Protein AF-A4BQC4-F1 (afdb_monomer_lite)

Sequence (96 aa):
MTPQQVLAINRGHWSIASLHYISDWNYNEDRGQIRTGHGPANVTRLCRFAIGVLKHFPKPGQYIPEMMRQLARRPRQVLDYLRLTAHSAGAATTGP

Structure (mmCIF, N/CA/C/O backbone):
data_AF-A4BQC4-F1
#
_entry.id   AF-A4BQC4-F1
#
loop_
_atom_site.group_PDB
_atom_site.id
_atom_site.type_symbol
_atom_site.label_atom_id
_atom_site.label_alt_id
_atom_site.label_comp_id
_atom_site.label_asym_id
_atom_site.label_entity_id
_atom_site.label_seq_id
_atom_site.pdbx_PDB_ins_code
_atom_site.Cartn_x
_atom_site.Cartn_y
_atom_site.Cartn_z
_atom_site.occupancy
_atom_site.B_iso_or_equiv
_atom_site.auth_seq_id
_atom_site.auth_comp_id
_atom_site.auth_asym_id
_atom_site.auth_atom_id
_atom_site.pdbx_PDB_model_num
ATOM 1 N N . MET A 1 1 ? -12.292 30.386 12.861 1.00 79.31 1 MET A N 1
ATOM 2 C CA . MET A 1 1 ? -11.936 28.953 12.851 1.00 79.31 1 MET A CA 1
ATOM 3 C C . MET A 1 1 ? -12.471 28.330 14.135 1.00 79.31 1 MET A C 1
ATOM 5 O O . MET A 1 1 ? -12.112 28.803 15.203 1.00 79.31 1 MET A O 1
ATOM 9 N N . THR A 1 2 ? -13.399 27.378 14.052 1.00 96.81 2 THR A N 1
ATOM 10 C CA . THR A 1 2 ? -14.041 26.748 15.221 1.00 96.81 2 THR A CA 1
ATOM 11 C C . THR A 1 2 ? -13.207 25.576 15.756 1.00 96.81 2 THR A C 1
ATOM 13 O O . THR A 1 2 ? -12.395 25.021 15.007 1.00 96.81 2 THR A O 1
ATOM 16 N N . PRO A 1 3 ? -13.418 25.126 17.009 1.00 96.00 3 PRO A N 1
ATOM 17 C CA . PRO A 1 3 ? -12.767 23.922 17.532 1.00 96.00 3 PRO A CA 1
ATOM 18 C C . PRO A 1 3 ? -12.960 22.680 16.643 1.00 96.00 3 PRO A C 1
ATOM 20 O O . PRO A 1 3 ? -12.026 21.904 16.446 1.00 96.00 3 PRO A O 1
ATOM 23 N N . GLN A 1 4 ? -14.139 22.517 16.031 1.00 96.94 4 GLN A N 1
ATOM 24 C CA . GLN A 1 4 ? -14.408 21.419 15.096 1.00 96.94 4 GLN A CA 1
ATOM 25 C C . GLN A 1 4 ? -13.549 21.511 13.826 1.00 96.94 4 GLN A C 1
ATOM 27 O O . GLN A 1 4 ? -13.060 20.490 13.342 1.00 96.94 4 GLN A O 1
ATOM 32 N N . GLN A 1 5 ? -13.331 22.720 13.297 1.00 96.31 5 GLN A N 1
ATOM 33 C CA . GLN A 1 5 ? -12.485 22.932 12.118 1.00 96.31 5 GLN A CA 1
ATOM 34 C C . GLN A 1 5 ? -11.017 22.597 12.414 1.00 96.31 5 GLN A C 1
ATOM 36 O O . GLN A 1 5 ? -10.366 21.934 11.609 1.00 96.31 5 GLN A O 1
ATOM 41 N N . VAL A 1 6 ? -10.512 22.985 13.591 1.00 95.88 6 VAL A N 1
ATOM 42 C CA . VAL A 1 6 ? -9.153 22.633 14.042 1.00 95.88 6 VAL A CA 1
ATOM 43 C C . VAL A 1 6 ? -8.990 21.116 14.157 1.00 95.88 6 VAL A C 1
ATOM 45 O O . VAL A 1 6 ? -8.009 20.563 13.661 1.00 95.88 6 VAL A O 1
ATOM 48 N N . LEU A 1 7 ? -9.967 20.421 14.750 1.00 95.31 7 LEU A N 1
ATOM 49 C CA . LEU A 1 7 ? -9.934 18.963 14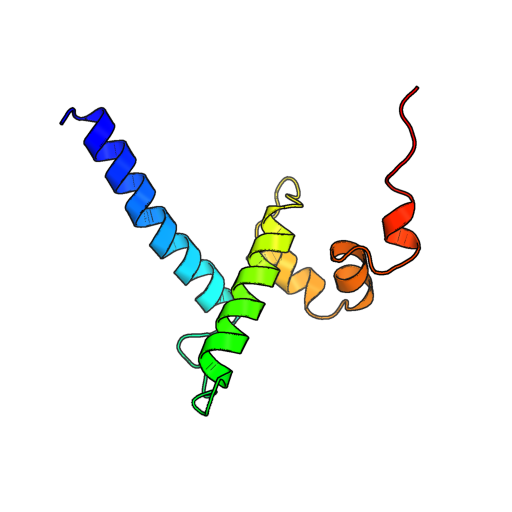.879 1.00 95.31 7 LEU A CA 1
ATOM 50 C C . LEU A 1 7 ? -9.937 18.255 13.516 1.00 95.31 7 LEU A C 1
ATOM 52 O O . LEU A 1 7 ? -9.191 17.293 13.325 1.00 95.31 7 LEU A O 1
ATOM 56 N N . ALA A 1 8 ? -10.757 18.719 12.570 1.00 94.56 8 ALA A N 1
ATOM 57 C CA . ALA A 1 8 ? -10.819 18.152 11.225 1.00 94.56 8 ALA A CA 1
ATOM 58 C C . ALA A 1 8 ? -9.481 18.300 10.485 1.00 94.56 8 ALA A C 1
ATOM 60 O O . ALA A 1 8 ? -8.991 17.334 9.900 1.00 94.56 8 ALA A O 1
ATOM 61 N N . ILE A 1 9 ? -8.856 19.476 10.576 1.00 94.06 9 ILE A N 1
ATOM 62 C CA . ILE A 1 9 ? -7.540 19.737 9.981 1.00 94.06 9 ILE A CA 1
ATOM 63 C C . ILE A 1 9 ? -6.468 18.862 10.627 1.00 94.06 9 ILE A C 1
ATOM 65 O O . ILE A 1 9 ? -5.686 18.240 9.913 1.00 94.06 9 ILE A O 1
ATOM 69 N N . ASN A 1 10 ? -6.466 18.751 11.957 1.00 93.50 10 ASN A N 1
ATOM 70 C CA . ASN A 1 10 ? -5.512 17.914 12.680 1.00 93.50 10 ASN A CA 1
ATOM 71 C C . ASN A 1 10 ? -5.630 16.439 12.242 1.00 93.50 10 ASN A C 1
ATOM 73 O O . ASN A 1 10 ? -4.647 15.824 11.835 1.00 93.50 10 ASN A O 1
ATOM 77 N N . ARG A 1 11 ? -6.852 15.891 12.190 1.00 92.56 11 ARG A N 1
ATOM 78 C CA . ARG A 1 11 ? -7.094 14.524 11.687 1.00 92.56 11 ARG A CA 1
ATOM 79 C C . ARG A 1 11 ? -6.655 14.346 10.230 1.00 92.56 11 ARG A C 1
ATOM 81 O O . ARG A 1 11 ? -6.048 13.331 9.898 1.00 92.56 11 ARG A O 1
ATOM 88 N N . GLY A 1 12 ? -6.936 15.330 9.376 1.00 88.69 12 GLY A N 1
ATOM 89 C CA . GLY A 1 12 ? -6.494 15.336 7.982 1.00 88.69 12 GLY A CA 1
ATOM 90 C C . GLY A 1 12 ? -4.970 15.328 7.855 1.00 88.69 12 GLY A C 1
ATOM 91 O O . GLY A 1 12 ? -4.429 14.536 7.087 1.00 88.69 12 GLY A O 1
ATOM 92 N N . HIS A 1 13 ? -4.271 16.127 8.660 1.00 88.44 13 HIS A N 1
ATOM 93 C CA . HIS A 1 13 ? -2.810 16.166 8.690 1.00 88.44 13 HIS A CA 1
ATOM 94 C C . HIS A 1 13 ? -2.210 14.792 9.033 1.00 88.44 13 HIS A C 1
ATOM 96 O O . HIS A 1 13 ? -1.354 14.290 8.305 1.00 88.44 13 HIS A O 1
ATOM 102 N N . TRP A 1 14 ? -2.733 14.118 10.063 1.00 89.00 14 TRP A N 1
ATOM 103 C CA . TRP A 1 14 ? -2.253 12.784 10.454 1.00 89.00 14 TRP A CA 1
ATOM 104 C C . TRP A 1 14 ? -2.556 11.676 9.440 1.00 89.00 14 TRP A C 1
ATOM 106 O O . TRP A 1 14 ? -1.856 10.661 9.414 1.00 89.00 14 TRP A O 1
ATOM 116 N N . SER A 1 15 ? -3.546 11.855 8.560 1.00 83.44 15 SER A N 1
ATOM 117 C CA . SER A 1 15 ? -3.826 10.878 7.498 1.00 83.44 15 SER A CA 1
ATOM 118 C C . SER A 1 15 ? -2.643 10.695 6.534 1.00 83.44 15 SER A C 1
ATOM 120 O O . SER A 1 15 ? -2.437 9.599 6.010 1.00 83.44 15 SER A O 1
ATOM 122 N N . ILE A 1 16 ? -1.815 11.734 6.368 1.00 79.12 16 ILE A N 1
ATOM 123 C CA . ILE A 1 16 ? -0.587 11.692 5.566 1.00 79.12 16 ILE A CA 1
ATOM 124 C C . ILE A 1 16 ? 0.456 10.802 6.252 1.00 79.12 16 ILE A C 1
ATOM 126 O O . ILE A 1 16 ? 1.008 9.909 5.616 1.00 79.12 16 ILE A O 1
ATOM 130 N N . ALA A 1 17 ? 0.668 10.963 7.560 1.00 81.94 17 ALA A N 1
ATOM 131 C CA . ALA A 1 17 ? 1.591 10.117 8.321 1.00 81.94 17 ALA A CA 1
ATOM 132 C C . ALA A 1 17 ? 1.166 8.635 8.312 1.00 81.94 17 ALA A C 1
ATOM 134 O O . ALA A 1 17 ? 2.004 7.740 8.216 1.00 81.94 17 ALA A O 1
ATOM 135 N N . SER A 1 18 ? -0.143 8.362 8.330 1.00 80.06 18 SER A N 1
ATOM 136 C CA . SER A 1 18 ? -0.667 6.997 8.194 1.00 80.06 18 SER A CA 1
ATOM 137 C C . SER A 1 18 ? -0.337 6.365 6.832 1.00 80.06 18 SER A C 1
ATOM 139 O O . SER A 1 18 ? -0.059 5.167 6.765 1.00 80.06 18 SER A O 1
ATOM 141 N N . LEU A 1 19 ? -0.329 7.150 5.746 1.00 79.38 19 LEU A N 1
ATOM 142 C CA . LEU A 1 19 ? 0.106 6.682 4.424 1.00 79.38 19 LEU A CA 1
ATOM 143 C C . LEU A 1 19 ? 1.591 6.306 4.410 1.00 79.38 19 LEU A C 1
ATOM 145 O O . LEU A 1 19 ? 1.918 5.251 3.868 1.00 79.38 19 LEU A O 1
ATOM 149 N N . HIS A 1 20 ? 2.448 7.126 5.026 1.00 79.38 20 HIS A N 1
ATOM 150 C CA . HIS A 1 20 ? 3.878 6.832 5.172 1.00 79.38 20 HIS A CA 1
ATOM 151 C C . HIS A 1 20 ? 4.095 5.523 5.930 1.00 79.38 20 HIS A C 1
ATOM 153 O O . HIS A 1 20 ? 4.665 4.596 5.369 1.00 79.38 20 HIS A O 1
ATOM 159 N N . TYR A 1 21 ? 3.481 5.375 7.110 1.00 85.62 21 TYR A N 1
ATOM 160 C CA . TYR A 1 21 ? 3.595 4.151 7.907 1.00 85.62 21 TYR A CA 1
ATOM 161 C C . TYR A 1 21 ? 3.263 2.880 7.109 1.00 85.62 21 TYR A C 1
ATOM 163 O O . TYR A 1 21 ? 3.974 1.883 7.197 1.00 85.62 21 TYR A O 1
ATOM 171 N N . ILE A 1 22 ? 2.195 2.897 6.305 1.00 85.81 22 ILE A N 1
ATOM 172 C CA . ILE A 1 22 ? 1.822 1.738 5.483 1.00 85.81 22 ILE A CA 1
ATOM 173 C C . ILE A 1 22 ? 2.868 1.480 4.390 1.00 85.81 22 ILE A C 1
ATOM 175 O O . ILE A 1 22 ? 3.168 0.315 4.124 1.00 85.81 22 ILE A O 1
ATOM 179 N N . SER A 1 23 ? 3.399 2.524 3.750 1.00 85.12 23 SER A N 1
ATOM 180 C CA . SER A 1 23 ? 4.434 2.375 2.721 1.00 85.12 23 SER A CA 1
ATOM 181 C C . SER A 1 23 ? 5.720 1.805 3.320 1.00 85.12 23 SER A C 1
ATOM 183 O O . SER A 1 23 ? 6.195 0.757 2.877 1.00 85.12 23 SER A O 1
ATOM 185 N N . ASP A 1 24 ? 6.201 2.407 4.405 1.00 85.19 24 ASP A N 1
ATOM 186 C CA . ASP A 1 24 ? 7.444 2.030 5.078 1.00 85.19 24 ASP A CA 1
ATOM 187 C C . ASP A 1 24 ? 7.358 0.605 5.624 1.00 85.19 24 ASP A C 1
ATOM 189 O O . ASP A 1 24 ? 8.253 -0.211 5.405 1.00 85.19 24 ASP A O 1
ATOM 193 N N . TRP A 1 25 ? 6.228 0.257 6.247 1.00 87.62 25 TRP A N 1
ATOM 194 C CA . TRP A 1 25 ? 6.023 -1.070 6.823 1.00 87.62 25 TRP A CA 1
ATOM 195 C C . TRP A 1 25 ? 5.948 -2.188 5.776 1.00 87.62 25 TRP A C 1
ATOM 197 O O . TRP A 1 25 ? 6.355 -3.316 6.049 1.00 87.62 25 TRP A O 1
ATOM 207 N N . ASN A 1 26 ? 5.401 -1.913 4.587 1.00 88.38 26 ASN A N 1
ATOM 208 C CA . ASN A 1 26 ? 5.194 -2.947 3.565 1.00 88.38 26 ASN A CA 1
ATOM 209 C C . ASN A 1 26 ? 6.312 -3.022 2.525 1.00 88.38 26 ASN A C 1
ATOM 211 O O . ASN A 1 26 ? 6.557 -4.101 1.988 1.00 88.38 26 ASN A O 1
ATOM 215 N N . TYR A 1 27 ? 6.966 -1.902 2.228 1.00 88.56 27 TYR A N 1
ATOM 216 C CA . TYR A 1 27 ? 7.938 -1.796 1.140 1.00 88.56 27 TYR A CA 1
ATOM 217 C C . TYR A 1 27 ? 9.331 -1.389 1.604 1.00 88.56 27 TYR A C 1
ATOM 219 O O . TYR A 1 27 ? 10.257 -1.446 0.796 1.00 88.56 27 TYR A O 1
ATOM 227 N N . ASN A 1 28 ? 9.499 -1.033 2.886 1.00 87.69 28 ASN A N 1
ATOM 228 C CA . ASN A 1 28 ? 10.782 -0.611 3.444 1.00 87.69 28 ASN A CA 1
ATOM 229 C C . ASN A 1 28 ? 11.380 0.560 2.634 1.00 87.69 28 ASN A C 1
ATOM 231 O O . ASN A 1 28 ? 12.576 0.573 2.337 1.00 87.69 28 ASN A O 1
ATOM 235 N N . GLU A 1 29 ? 10.513 1.501 2.231 1.00 83.12 29 GLU A N 1
ATOM 236 C CA . GLU A 1 29 ? 10.816 2.602 1.304 1.00 83.12 29 GLU A CA 1
ATOM 237 C C . GLU A 1 29 ? 11.975 3.472 1.821 1.00 83.12 29 GLU A C 1
ATOM 239 O O . GLU A 1 29 ? 12.891 3.769 1.054 1.00 83.12 29 GLU A O 1
ATOM 244 N N . ASP A 1 30 ? 12.031 3.728 3.135 1.00 83.69 30 ASP A N 1
ATOM 245 C CA . ASP A 1 30 ? 13.131 4.431 3.823 1.00 83.69 30 ASP A CA 1
ATOM 246 C C . ASP A 1 30 ? 14.522 3.807 3.619 1.00 83.69 30 ASP A C 1
ATOM 248 O O . ASP A 1 30 ? 15.544 4.486 3.727 1.00 83.69 30 ASP A O 1
ATOM 252 N N . ARG A 1 31 ? 14.591 2.499 3.345 1.00 88.00 31 ARG A N 1
ATOM 253 C CA . ARG A 1 31 ? 15.853 1.781 3.093 1.00 88.00 31 ARG A CA 1
ATOM 254 C C . ARG A 1 31 ? 16.055 1.455 1.612 1.00 88.00 31 ARG A C 1
ATOM 256 O O . ARG A 1 31 ? 16.968 0.699 1.270 1.00 88.00 31 ARG A O 1
ATOM 263 N N . GLY A 1 32 ? 15.208 1.984 0.730 1.00 85.56 32 GLY A N 1
ATOM 264 C CA . GLY A 1 32 ? 15.284 1.765 -0.707 1.00 85.56 32 GLY A CA 1
ATOM 265 C C . GLY A 1 32 ? 16.579 2.318 -1.306 1.00 85.56 32 GLY A C 1
ATOM 266 O O . GLY A 1 32 ? 16.959 3.459 -1.072 1.00 85.56 32 GLY A O 1
ATOM 267 N N . GLN A 1 33 ? 17.259 1.512 -2.124 1.00 92.81 33 GLN A N 1
ATOM 268 C CA . GLN A 1 33 ? 18.501 1.915 -2.806 1.00 92.81 33 GLN A CA 1
ATOM 269 C C . GLN A 1 33 ? 18.283 2.347 -4.268 1.00 92.81 33 GLN A C 1
ATOM 271 O O . GLN A 1 33 ? 19.236 2.689 -4.974 1.00 92.81 33 GLN A O 1
ATOM 276 N N . ILE A 1 34 ? 17.031 2.340 -4.739 1.00 92.19 34 ILE A N 1
ATOM 277 C CA . ILE A 1 34 ? 16.657 2.797 -6.080 1.00 92.19 34 ILE A CA 1
ATOM 278 C C . ILE A 1 34 ? 16.807 4.321 -6.107 1.00 92.19 34 ILE A C 1
ATOM 280 O O . ILE A 1 34 ? 16.005 5.026 -5.508 1.00 92.19 34 ILE A O 1
ATOM 284 N N . ARG A 1 35 ? 17.841 4.825 -6.789 1.00 93.06 35 ARG A N 1
ATOM 285 C CA . ARG A 1 35 ? 18.226 6.254 -6.767 1.00 93.06 35 ARG A CA 1
ATOM 286 C C . ARG A 1 35 ? 18.483 6.880 -8.138 1.00 93.06 35 ARG A C 1
ATOM 288 O O . ARG A 1 35 ? 18.875 8.037 -8.217 1.00 93.06 35 ARG A O 1
ATOM 295 N N . THR A 1 36 ? 18.321 6.119 -9.217 1.00 94.81 36 THR A N 1
ATOM 296 C CA . THR A 1 36 ? 18.692 6.545 -10.573 1.00 94.81 36 THR A CA 1
ATOM 297 C C . THR A 1 36 ? 17.466 6.848 -11.434 1.00 94.81 36 THR A C 1
ATOM 299 O O . THR A 1 36 ? 16.453 6.146 -11.377 1.00 94.81 36 THR A O 1
ATOM 302 N N . GLY A 1 37 ? 17.568 7.900 -12.255 1.00 95.94 37 GLY A N 1
ATOM 303 C CA . GLY A 1 37 ? 16.536 8.296 -13.219 1.00 95.94 37 GLY A CA 1
ATOM 304 C C . GLY A 1 37 ? 15.144 8.431 -12.594 1.00 95.94 37 GLY A C 1
ATOM 305 O O . GLY A 1 37 ? 14.974 9.016 -11.528 1.00 95.94 37 GLY A O 1
ATOM 306 N N . HIS A 1 38 ? 14.139 7.847 -13.250 1.00 96.12 38 HIS A N 1
ATOM 307 C CA . HIS A 1 38 ? 12.753 7.831 -12.764 1.00 96.12 38 HIS A CA 1
ATOM 308 C C . HIS A 1 38 ? 12.450 6.693 -11.776 1.00 96.12 38 HIS A C 1
ATOM 310 O O . HIS A 1 38 ? 11.298 6.530 -11.376 1.00 96.12 38 HIS A O 1
ATOM 316 N N . GLY A 1 39 ? 13.454 5.909 -11.368 1.00 94.44 39 GLY A N 1
ATOM 317 C CA . GLY A 1 39 ? 13.296 4.773 -10.458 1.00 94.44 39 GLY A CA 1
ATOM 318 C C . GLY A 1 39 ? 12.571 5.122 -9.150 1.00 94.44 39 GLY A C 1
ATOM 319 O O . GLY A 1 39 ? 11.541 4.498 -8.883 1.00 94.44 39 GLY A O 1
ATOM 320 N N . PRO A 1 40 ? 13.029 6.133 -8.378 1.00 92.00 40 PRO A N 1
ATOM 321 C CA . PRO A 1 40 ? 12.379 6.531 -7.126 1.00 92.00 40 PRO A CA 1
ATOM 322 C C . PRO A 1 40 ? 10.900 6.895 -7.319 1.00 92.00 40 PRO A C 1
ATOM 324 O O . PRO A 1 40 ? 10.019 6.361 -6.657 1.00 92.00 40 PRO A O 1
ATOM 327 N N . ALA A 1 41 ? 10.597 7.747 -8.303 1.00 93.12 41 ALA A N 1
ATOM 328 C CA . ALA A 1 41 ? 9.223 8.173 -8.560 1.00 93.12 41 ALA A CA 1
ATOM 329 C C . ALA A 1 41 ? 8.323 7.010 -9.015 1.00 93.12 41 ALA A C 1
ATOM 331 O O . ALA A 1 41 ? 7.153 6.938 -8.632 1.00 93.12 41 ALA A O 1
ATOM 332 N N . ASN A 1 42 ? 8.854 6.098 -9.831 1.00 95.00 42 ASN A N 1
ATOM 333 C CA . ASN A 1 42 ? 8.104 4.956 -10.341 1.00 95.00 42 ASN A CA 1
ATOM 334 C C . ASN A 1 42 ? 7.799 3.937 -9.238 1.00 95.00 42 ASN A C 1
ATOM 336 O O . ASN A 1 42 ? 6.658 3.483 -9.156 1.00 95.00 42 ASN A O 1
ATOM 340 N N . VAL A 1 43 ? 8.766 3.611 -8.368 1.00 93.06 43 VAL A N 1
ATOM 341 C CA . VAL A 1 43 ? 8.527 2.655 -7.275 1.00 93.06 43 VAL A CA 1
ATOM 342 C C . VAL A 1 43 ? 7.494 3.199 -6.288 1.00 93.06 43 VAL A C 1
ATOM 344 O O . VAL A 1 43 ? 6.514 2.511 -6.012 1.00 93.06 43 VAL A O 1
ATOM 347 N N . THR A 1 44 ? 7.597 4.471 -5.887 1.00 91.88 44 THR A N 1
ATOM 348 C CA . THR A 1 44 ? 6.600 5.111 -5.017 1.00 91.88 44 THR A CA 1
ATOM 349 C C . THR A 1 44 ? 5.203 5.095 -5.650 1.00 91.88 44 THR A C 1
ATOM 351 O O . THR A 1 44 ? 4.212 4.813 -4.974 1.00 91.88 44 THR A O 1
ATOM 354 N N . ARG A 1 45 ? 5.086 5.359 -6.963 1.00 93.62 45 ARG A N 1
ATOM 355 C CA . ARG A 1 45 ? 3.798 5.280 -7.681 1.00 93.62 45 ARG A CA 1
ATOM 356 C C . ARG A 1 45 ? 3.216 3.869 -7.655 1.00 93.62 45 ARG A C 1
ATOM 358 O O . ARG A 1 45 ? 2.025 3.731 -7.389 1.00 93.62 45 ARG A O 1
ATOM 365 N N . LEU A 1 46 ? 4.033 2.842 -7.884 1.00 93.25 46 LEU A N 1
ATOM 366 C CA . LEU A 1 46 ? 3.597 1.444 -7.845 1.00 93.25 46 LEU A CA 1
ATOM 367 C C . LEU A 1 46 ? 3.156 1.020 -6.436 1.00 93.25 46 LEU A C 1
ATOM 369 O O . LEU A 1 46 ? 2.087 0.428 -6.288 1.00 93.25 46 LEU A O 1
ATOM 373 N N . CYS A 1 47 ? 3.913 1.381 -5.397 1.00 92.31 47 CYS A N 1
ATOM 374 C CA . CYS A 1 47 ? 3.563 1.096 -4.002 1.00 92.31 47 CYS A CA 1
ATOM 375 C C . CYS A 1 47 ? 2.231 1.750 -3.609 1.00 92.31 47 CYS A C 1
ATOM 377 O O . CYS A 1 47 ? 1.339 1.093 -3.064 1.00 92.31 47 CYS A O 1
ATOM 379 N N . ARG A 1 48 ? 2.056 3.035 -3.950 1.00 92.44 48 ARG A N 1
ATOM 380 C CA . ARG A 1 48 ? 0.811 3.777 -3.691 1.00 92.44 48 ARG A CA 1
ATOM 381 C C . ARG A 1 48 ? -0.360 3.216 -4.486 1.00 92.44 48 ARG A C 1
ATOM 383 O O . ARG A 1 48 ? -1.458 3.122 -3.942 1.00 92.44 48 ARG A O 1
ATOM 390 N N . PHE A 1 49 ? -0.129 2.813 -5.734 1.00 94.06 49 PHE A N 1
ATOM 391 C CA . PHE A 1 49 ? -1.132 2.151 -6.562 1.00 94.06 49 PHE A CA 1
ATOM 392 C C . PHE A 1 49 ? -1.608 0.845 -5.918 1.00 94.06 49 PHE A C 1
ATOM 394 O O . PHE A 1 49 ? -2.807 0.677 -5.708 1.00 94.06 49 PHE A O 1
ATOM 401 N N . ALA A 1 50 ? -0.688 -0.033 -5.516 1.00 93.75 50 ALA A N 1
ATOM 402 C CA . ALA A 1 50 ? -1.026 -1.292 -4.860 1.00 93.75 50 ALA A CA 1
ATOM 403 C C . ALA A 1 50 ? -1.810 -1.077 -3.551 1.00 93.75 50 ALA A C 1
ATOM 405 O O . ALA A 1 50 ? -2.844 -1.709 -3.345 1.00 93.75 50 ALA A O 1
ATOM 406 N N . ILE A 1 51 ? -1.393 -0.128 -2.702 1.00 92.56 51 ILE A N 1
ATOM 407 C CA . ILE A 1 51 ? -2.154 0.246 -1.494 1.00 92.56 51 ILE A CA 1
ATOM 408 C C . ILE A 1 51 ? -3.558 0.747 -1.867 1.00 92.56 51 ILE A C 1
ATOM 410 O O . ILE A 1 51 ? -4.535 0.381 -1.213 1.00 92.56 51 ILE A O 1
ATOM 414 N N . GLY A 1 52 ? -3.669 1.572 -2.912 1.00 92.25 52 GLY A N 1
ATOM 415 C CA . GLY A 1 52 ? -4.942 2.078 -3.423 1.00 92.25 52 GLY A CA 1
ATOM 416 C C .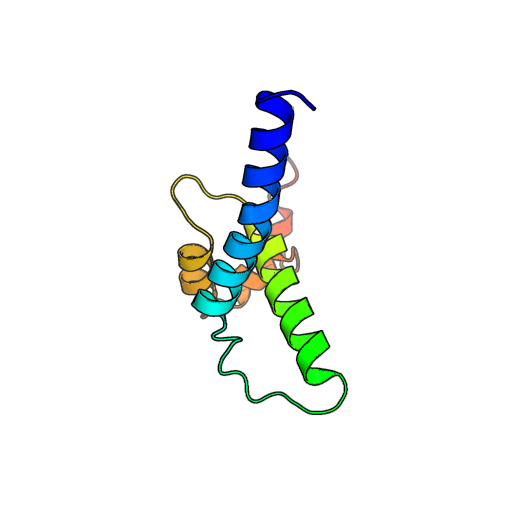 GLY A 1 52 ? -5.889 0.962 -3.867 1.00 92.25 52 GLY A C 1
ATOM 417 O O . GLY A 1 52 ? -7.052 0.965 -3.468 1.00 92.25 52 GLY A O 1
ATOM 418 N N . VAL A 1 53 ? -5.382 -0.028 -4.610 1.00 93.81 53 VAL A N 1
ATOM 419 C CA . VAL A 1 53 ? -6.150 -1.215 -5.022 1.00 93.81 53 VAL A CA 1
ATOM 420 C C . VAL A 1 53 ? -6.687 -1.962 -3.801 1.00 93.81 53 VAL A C 1
ATOM 422 O O . VAL A 1 53 ? -7.878 -2.254 -3.741 1.00 93.81 53 VAL A O 1
ATOM 425 N N . LEU A 1 54 ? -5.859 -2.217 -2.785 1.00 92.94 54 LEU A N 1
ATOM 426 C CA . LEU A 1 54 ? -6.314 -2.930 -1.585 1.00 92.94 54 LEU A CA 1
ATOM 427 C C . LEU A 1 54 ? -7.341 -2.131 -0.772 1.00 92.94 54 LEU A C 1
ATOM 429 O O . LEU A 1 54 ? -8.283 -2.715 -0.243 1.00 92.94 54 LEU A O 1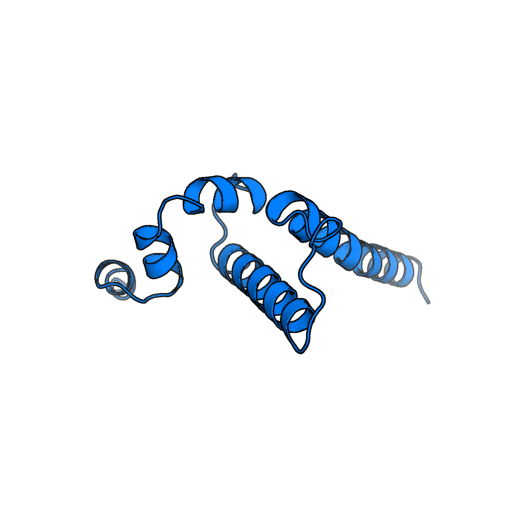
ATOM 433 N N . LYS A 1 55 ? -7.214 -0.799 -0.713 1.00 90.88 55 LYS A N 1
ATOM 434 C CA . LYS A 1 55 ? -8.222 0.072 -0.083 1.00 90.88 55 LYS A CA 1
ATOM 435 C C . LYS A 1 55 ? -9.563 0.058 -0.821 1.00 90.88 55 LYS A C 1
ATOM 437 O O . LYS A 1 55 ? -10.591 0.268 -0.185 1.00 90.88 55 LYS A O 1
ATOM 442 N N . HIS A 1 56 ? -9.560 -0.179 -2.133 1.00 92.25 56 HIS A N 1
ATOM 443 C CA . HIS A 1 56 ? -10.782 -0.275 -2.932 1.00 92.25 56 HIS A CA 1
ATOM 444 C C . HIS A 1 56 ? -11.559 -1.579 -2.682 1.00 92.25 56 HIS A C 1
ATOM 446 O O . HIS A 1 56 ? -12.773 -1.610 -2.855 1.00 92.25 56 HIS A O 1
ATOM 452 N N . PHE A 1 57 ? -10.881 -2.634 -2.221 1.00 89.75 57 PHE A N 1
ATOM 453 C CA . PHE A 1 57 ? -11.480 -3.931 -1.896 1.00 89.75 57 PHE A CA 1
ATOM 454 C C . PHE A 1 57 ? -11.327 -4.252 -0.399 1.00 89.75 57 PHE A C 1
ATOM 456 O O . PHE A 1 57 ? -10.577 -5.166 -0.038 1.00 89.75 57 PHE A O 1
ATOM 463 N N . PRO A 1 58 ? -12.004 -3.506 0.497 1.00 86.56 58 PRO A N 1
ATOM 464 C CA . PRO A 1 58 ? -11.871 -3.709 1.931 1.00 86.56 58 PRO A CA 1
ATOM 465 C C . PRO A 1 58 ? -12.378 -5.098 2.328 1.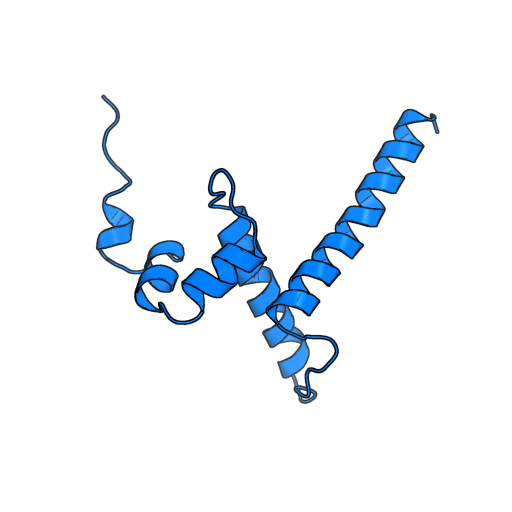00 86.56 58 PRO A C 1
ATOM 467 O O . PRO A 1 58 ? -13.461 -5.524 1.924 1.00 86.56 58 PRO A O 1
ATOM 470 N N . LYS A 1 59 ? -11.603 -5.798 3.157 1.00 87.12 59 LYS A N 1
ATOM 471 C CA . LYS A 1 59 ? -12.006 -7.077 3.742 1.00 87.12 59 LYS A CA 1
ATOM 472 C C . LYS A 1 59 ? -12.352 -6.894 5.220 1.00 87.12 59 LYS A C 1
ATOM 474 O O . LYS A 1 59 ? -11.534 -6.330 5.949 1.00 87.12 59 LYS A O 1
ATOM 479 N N . PRO A 1 60 ? -13.527 -7.364 5.683 1.00 88.19 60 PRO A N 1
ATOM 480 C CA . PRO A 1 60 ? -13.889 -7.291 7.094 1.00 88.19 60 PRO A CA 1
ATOM 481 C C . PRO A 1 60 ? -12.803 -7.914 7.974 1.00 88.19 60 PRO A C 1
ATOM 483 O O . PRO A 1 60 ? -12.372 -9.039 7.731 1.00 88.19 60 PRO A O 1
ATOM 486 N N . GLY A 1 61 ? -12.341 -7.164 8.975 1.00 86.88 61 GLY A N 1
ATOM 487 C CA . GLY A 1 61 ? -11.339 -7.630 9.936 1.00 86.88 61 GLY A CA 1
ATOM 488 C C . GLY A 1 61 ? -9.900 -7.727 9.417 1.00 86.88 61 GLY A C 1
ATOM 489 O O . GLY A 1 61 ? -9.042 -8.142 10.186 1.00 86.88 61 GLY A O 1
ATOM 490 N N . GLN A 1 62 ? -9.609 -7.340 8.167 1.00 88.19 62 GLN A N 1
ATOM 491 C CA . GLN A 1 62 ? -8.241 -7.331 7.638 1.00 88.19 62 GLN A CA 1
ATOM 492 C C . GLN A 1 62 ? -7.715 -5.914 7.413 1.00 88.19 62 GLN A C 1
ATOM 494 O O . GLN A 1 62 ? -8.434 -5.004 6.998 1.00 88.19 62 GLN A O 1
ATOM 499 N N . TYR A 1 63 ? -6.410 -5.757 7.630 1.00 88.81 63 TYR A N 1
ATOM 500 C CA . TYR A 1 63 ? -5.680 -4.509 7.418 1.00 88.81 63 TYR A CA 1
ATOM 501 C C . TYR A 1 63 ? -4.736 -4.630 6.216 1.00 88.81 63 TYR A C 1
ATOM 503 O O . TYR A 1 63 ? -4.274 -5.725 5.889 1.00 88.81 63 TYR A O 1
ATOM 511 N N . ILE A 1 64 ? -4.376 -3.494 5.601 1.00 91.31 64 ILE A N 1
ATOM 512 C CA . ILE A 1 64 ? -3.492 -3.445 4.419 1.00 91.31 64 ILE A CA 1
ATOM 513 C C . ILE A 1 64 ? -2.229 -4.313 4.581 1.00 91.31 64 ILE A C 1
ATOM 515 O O . ILE A 1 64 ? -1.958 -5.099 3.674 1.00 91.31 64 ILE A O 1
ATOM 519 N N . PRO A 1 65 ? -1.478 -4.268 5.704 1.00 90.81 65 PRO A N 1
ATOM 520 C CA . PRO A 1 65 ? -0.273 -5.085 5.832 1.00 90.81 65 PRO A CA 1
ATOM 521 C C . PRO A 1 65 ? -0.531 -6.592 5.798 1.00 90.81 65 PRO A C 1
ATOM 523 O O . PRO A 1 65 ? 0.297 -7.364 5.320 1.00 90.81 65 PRO A O 1
ATOM 526 N N . GLU A 1 66 ? -1.673 -7.033 6.318 1.00 91.75 66 GLU A N 1
ATOM 527 C CA . GLU A 1 66 ? -2.052 -8.440 6.283 1.00 91.75 66 GLU A CA 1
ATOM 528 C C . GLU A 1 66 ? -2.404 -8.878 4.862 1.00 91.75 66 GLU A C 1
ATOM 530 O O . GLU A 1 66 ? -1.881 -9.885 4.384 1.00 91.75 66 GLU A O 1
ATOM 535 N N . MET A 1 67 ? -3.207 -8.074 4.162 1.00 93.19 67 MET A N 1
ATOM 536 C CA . MET A 1 67 ? -3.557 -8.312 2.761 1.00 93.19 67 MET A CA 1
ATOM 537 C C . MET A 1 67 ? -2.302 -8.351 1.877 1.00 93.19 67 MET A C 1
ATOM 539 O O . MET A 1 67 ? -2.147 -9.265 1.067 1.00 93.19 67 MET A O 1
ATOM 543 N N . MET A 1 68 ? -1.363 -7.421 2.085 1.00 92.94 68 MET A N 1
ATOM 544 C CA . MET A 1 68 ? -0.064 -7.396 1.406 1.00 92.94 68 MET A CA 1
ATOM 545 C C . MET A 1 68 ? 0.717 -8.698 1.623 1.00 92.94 68 MET A C 1
ATOM 547 O O . MET A 1 68 ? 1.144 -9.321 0.651 1.00 92.94 68 MET A O 1
ATOM 551 N N . ARG A 1 69 ? 0.852 -9.167 2.874 1.00 91.81 69 ARG A N 1
ATOM 552 C CA . ARG A 1 69 ? 1.534 -10.440 3.182 1.00 91.81 69 ARG A CA 1
ATOM 553 C C . ARG A 1 69 ? 0.859 -11.644 2.525 1.00 91.81 69 ARG A C 1
ATOM 555 O O . ARG A 1 69 ? 1.553 -12.521 2.017 1.00 91.81 69 ARG A O 1
ATOM 562 N N . GLN A 1 70 ? -0.474 -11.687 2.517 1.00 92.62 70 GLN A N 1
ATOM 563 C CA . GLN A 1 70 ? -1.230 -12.768 1.877 1.00 92.62 70 GLN A CA 1
ATOM 564 C C . GLN A 1 70 ? -1.011 -12.797 0.355 1.00 92.62 70 GLN A C 1
ATOM 566 O O . GLN A 1 70 ? -0.895 -13.877 -0.227 1.00 92.62 70 GLN A O 1
ATOM 571 N N . LEU A 1 71 ? -0.934 -11.627 -0.284 1.00 93.75 71 LEU A N 1
ATOM 572 C CA . LEU A 1 71 ? -0.809 -11.490 -1.737 1.00 93.75 71 LEU A CA 1
ATOM 573 C C . LEU A 1 71 ? 0.637 -11.567 -2.250 1.00 93.75 71 LEU A C 1
ATOM 575 O O . LEU A 1 71 ? 0.841 -11.948 -3.402 1.00 93.75 71 LEU A O 1
ATOM 579 N N . ALA A 1 72 ? 1.639 -11.285 -1.408 1.00 92.25 72 ALA A N 1
ATOM 580 C CA . ALA A 1 72 ? 3.054 -11.183 -1.790 1.00 92.25 72 ALA A CA 1
ATOM 581 C C . ALA A 1 72 ? 3.611 -12.402 -2.550 1.00 92.25 72 ALA A C 1
ATOM 583 O O . ALA A 1 72 ? 4.555 -12.274 -3.324 1.00 92.25 72 ALA A O 1
ATOM 584 N N . ARG A 1 73 ? 3.037 -13.594 -2.340 1.00 92.06 73 ARG A N 1
ATOM 585 C CA . ARG A 1 73 ? 3.451 -14.847 -3.001 1.00 92.06 73 ARG A CA 1
ATOM 586 C C . ARG A 1 73 ? 2.336 -15.491 -3.826 1.00 92.06 73 ARG A C 1
ATOM 588 O O . ARG A 1 73 ? 2.399 -16.680 -4.127 1.00 92.06 73 ARG A O 1
ATOM 595 N N . ARG A 1 74 ? 1.287 -14.735 -4.162 1.00 94.69 74 ARG A N 1
ATOM 596 C CA . ARG A 1 74 ? 0.086 -15.242 -4.842 1.00 94.69 74 ARG A CA 1
ATOM 597 C C . ARG A 1 74 ? -0.236 -14.403 -6.085 1.00 94.69 74 ARG A C 1
ATOM 599 O O . ARG A 1 74 ? -1.259 -13.721 -6.114 1.00 94.69 74 ARG A O 1
ATOM 606 N N . PRO A 1 75 ? 0.599 -14.470 -7.140 1.00 93.38 75 PRO A N 1
ATOM 607 C CA . PRO A 1 75 ? 0.473 -13.598 -8.310 1.00 93.38 75 PRO A CA 1
ATOM 608 C C . PRO A 1 75 ? -0.871 -13.747 -9.030 1.00 93.38 75 PRO A C 1
ATOM 610 O O . PRO A 1 75 ? -1.433 -12.752 -9.463 1.00 93.38 75 PRO A O 1
ATOM 613 N N . ARG A 1 76 ? -1.445 -14.958 -9.094 1.00 92.44 76 ARG A N 1
ATOM 614 C CA . ARG A 1 76 ? -2.788 -15.160 -9.670 1.00 92.44 76 ARG A CA 1
ATOM 615 C C . ARG A 1 76 ? -3.861 -14.352 -8.937 1.00 92.44 76 ARG A C 1
ATOM 617 O O . ARG A 1 76 ? -4.636 -13.668 -9.585 1.00 92.44 76 ARG A O 1
ATOM 624 N N . GLN A 1 77 ? -3.836 -14.354 -7.603 1.00 92.56 77 GLN A N 1
ATOM 625 C CA . GLN A 1 77 ? -4.774 -13.559 -6.807 1.00 92.56 77 GLN A CA 1
ATOM 626 C C . GLN A 1 77 ? -4.557 -12.062 -7.020 1.00 92.56 77 GLN A C 1
ATOM 628 O O . GLN A 1 77 ? -5.523 -11.320 -7.117 1.00 92.56 77 GLN A O 1
ATOM 633 N N . VAL A 1 78 ? -3.308 -11.606 -7.149 1.00 93.62 78 VAL A N 1
ATOM 634 C CA . VAL A 1 78 ? -3.026 -10.205 -7.506 1.00 93.62 78 VAL A CA 1
ATOM 635 C C . VAL A 1 78 ? -3.659 -9.845 -8.854 1.00 93.62 78 VAL A C 1
ATOM 637 O O . VAL A 1 78 ? -4.291 -8.799 -8.967 1.00 93.62 78 VAL A O 1
ATOM 640 N N . LEU A 1 79 ? -3.552 -10.720 -9.858 1.00 93.69 79 LEU A N 1
ATOM 641 C CA . LEU A 1 79 ? -4.200 -10.512 -11.155 1.00 93.69 79 LEU A CA 1
ATOM 642 C C . LEU A 1 79 ? -5.734 -10.499 -11.045 1.00 93.69 79 LEU A C 1
ATOM 644 O O . LEU A 1 79 ? -6.371 -9.722 -11.752 1.00 93.69 79 LEU A O 1
ATOM 648 N N . ASP A 1 80 ? -6.324 -11.276 -10.131 1.00 92.25 80 ASP A N 1
ATOM 649 C CA . ASP A 1 80 ? -7.765 -11.217 -9.849 1.00 92.25 80 ASP A CA 1
ATOM 650 C C . ASP A 1 80 ? -8.177 -9.829 -9.316 1.00 92.25 80 ASP A C 1
ATOM 652 O O . ASP A 1 80 ? -9.162 -9.259 -9.787 1.00 92.25 80 ASP A O 1
ATOM 656 N N . TYR A 1 81 ? -7.399 -9.238 -8.394 1.00 91.19 81 TYR A N 1
ATOM 657 C CA . TYR A 1 81 ? -7.632 -7.869 -7.888 1.00 91.19 81 TYR A CA 1
ATOM 658 C C . TYR A 1 81 ? -7.533 -6.809 -8.993 1.00 91.19 81 TYR A C 1
ATOM 660 O O . TYR A 1 81 ? -8.224 -5.792 -8.941 1.00 91.19 81 TYR A O 1
ATOM 668 N N . LEU A 1 82 ? -6.686 -7.047 -9.997 1.00 92.19 82 LEU A N 1
ATOM 669 C CA . LEU A 1 82 ? -6.533 -6.176 -11.164 1.00 92.19 82 LEU A CA 1
ATOM 670 C C . LEU A 1 82 ? -7.574 -6.444 -12.260 1.00 92.19 82 LEU A C 1
ATOM 672 O O . LEU A 1 82 ? -7.572 -5.754 -13.276 1.00 92.19 82 LEU A O 1
ATOM 676 N N . ARG A 1 83 ? -8.463 -7.423 -12.057 1.00 91.12 83 ARG A N 1
ATOM 677 C CA . ARG A 1 83 ? -9.449 -7.891 -13.038 1.00 91.12 83 ARG A CA 1
ATOM 678 C C . ARG A 1 83 ? -8.836 -8.405 -14.345 1.00 91.12 83 ARG A C 1
ATOM 680 O O . ARG A 1 83 ? -9.369 -8.188 -15.428 1.00 91.12 83 ARG A O 1
ATOM 687 N N . LEU A 1 84 ? -7.693 -9.080 -14.237 1.00 91.56 84 LEU A N 1
ATOM 688 C CA . LEU A 1 84 ? -6.920 -9.596 -15.373 1.00 91.56 84 LEU A CA 1
ATOM 689 C C . LEU A 1 84 ? -7.059 -11.115 -15.564 1.00 91.56 84 LEU A C 1
ATOM 691 O O . LEU A 1 84 ? -6.316 -11.712 -16.340 1.00 91.56 84 LEU A O 1
ATOM 695 N N . THR A 1 85 ? -7.989 -11.761 -14.861 1.00 90.38 85 THR A N 1
ATOM 696 C CA . THR A 1 85 ? -8.238 -13.208 -14.962 1.00 90.38 85 THR A CA 1
ATOM 697 C C . THR A 1 85 ? -9.714 -13.501 -15.212 1.00 90.38 85 THR A C 1
ATOM 699 O O . THR A 1 85 ? -10.591 -12.731 -14.823 1.00 90.38 85 THR A O 1
ATOM 702 N N . ALA A 1 86 ? -10.020 -14.665 -15.786 1.00 82.62 86 ALA A N 1
ATOM 703 C CA . ALA A 1 86 ? -11.406 -15.095 -15.985 1.00 82.62 86 ALA A CA 1
ATOM 704 C C . ALA A 1 86 ? -12.203 -15.201 -14.664 1.00 82.62 86 ALA A C 1
ATOM 706 O O . ALA A 1 86 ? -13.391 -14.892 -14.635 1.00 82.62 86 ALA A O 1
ATOM 707 N N . HIS A 1 87 ? -11.550 -15.562 -13.550 1.00 73.06 87 HIS A N 1
ATOM 708 C CA . HIS A 1 87 ? -12.188 -15.646 -12.228 1.00 73.06 87 HIS A CA 1
ATOM 709 C C . HIS A 1 87 ? -12.681 -14.292 -11.703 1.00 73.06 87 HIS A C 1
ATOM 711 O O . HIS A 1 87 ? -13.642 -14.245 -10.939 1.00 73.06 87 HIS A O 1
ATOM 717 N N . SER A 1 88 ? -12.065 -13.191 -12.134 1.00 73.44 88 SER A N 1
ATOM 718 C CA . SER A 1 88 ? -12.471 -11.841 -11.734 1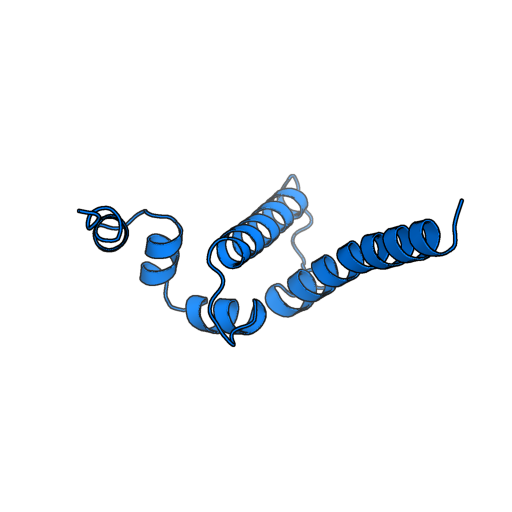.00 73.44 88 SER A CA 1
ATOM 719 C C . SER A 1 88 ? -13.747 -11.336 -12.427 1.00 73.44 88 SER A C 1
ATOM 721 O O . SER A 1 88 ? -14.377 -10.401 -11.932 1.00 73.44 88 SER A O 1
ATOM 723 N N . ALA A 1 89 ? -14.162 -11.965 -13.535 1.00 64.38 89 ALA A N 1
ATOM 724 C CA . ALA A 1 89 ? -15.345 -11.578 -14.308 1.00 64.38 89 ALA A CA 1
ATOM 725 C C . ALA A 1 89 ? -16.666 -12.118 -13.721 1.00 64.38 89 ALA A C 1
ATOM 727 O O . ALA A 1 89 ? -17.716 -11.518 -13.927 1.00 64.38 89 ALA A O 1
ATOM 728 N N . GLY A 1 90 ? -16.623 -13.211 -12.947 1.00 56.53 90 GLY A N 1
ATOM 729 C CA . GLY A 1 90 ? -17.818 -13.896 -12.429 1.00 56.53 90 GLY A CA 1
ATOM 730 C C . GLY A 1 90 ? -18.539 -13.207 -11.262 1.00 56.53 90 GLY A C 1
ATOM 731 O O . GLY A 1 90 ? -19.616 -13.645 -10.879 1.00 56.53 90 GLY A O 1
ATOM 732 N N . ALA A 1 91 ? -17.977 -12.137 -10.688 1.00 55.53 91 ALA A N 1
ATOM 733 C CA . ALA A 1 91 ? -18.631 -11.367 -9.621 1.00 55.53 91 ALA A CA 1
ATOM 734 C C . ALA A 1 91 ? -19.610 -10.302 -10.154 1.00 55.53 91 ALA A C 1
ATOM 736 O O . ALA A 1 91 ? -20.388 -9.733 -9.390 1.00 55.53 91 ALA A O 1
ATOM 737 N N . ALA A 1 92 ? -19.582 -10.030 -11.460 1.00 54.00 92 ALA A N 1
ATOM 738 C CA . ALA A 1 92 ? -20.576 -9.213 -12.132 1.00 54.00 92 ALA A CA 1
ATOM 739 C C . ALA A 1 92 ? -21.561 -10.160 -12.823 1.00 54.00 92 ALA A C 1
ATOM 741 O O . ALA A 1 92 ? -21.273 -10.614 -13.922 1.00 54.00 92 ALA A O 1
ATOM 742 N N . THR A 1 93 ? -22.652 -10.519 -12.137 1.00 50.66 93 THR A N 1
ATOM 743 C CA . THR A 1 93 ? -24.035 -10.727 -12.638 1.00 50.66 93 THR A CA 1
ATOM 744 C C . THR A 1 93 ? -24.777 -11.694 -11.705 1.00 50.66 93 THR A C 1
ATOM 746 O O . THR A 1 93 ? -24.830 -12.890 -11.954 1.00 50.66 93 THR A O 1
ATOM 749 N N . THR A 1 94 ? -25.375 -11.163 -10.637 1.00 47.72 94 THR A N 1
ATOM 750 C CA . THR A 1 94 ? -26.631 -11.686 -10.065 1.00 47.72 94 THR A CA 1
ATOM 751 C C . THR A 1 94 ? -27.263 -10.565 -9.247 1.00 47.72 94 THR A C 1
ATOM 753 O O . THR A 1 94 ? -26.995 -10.401 -8.060 1.00 47.72 94 THR A O 1
ATOM 756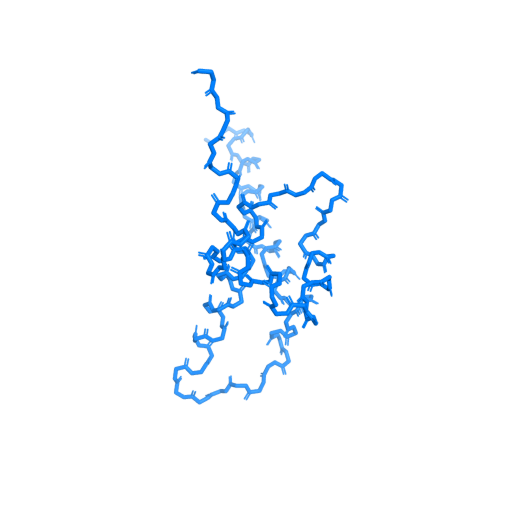 N N . GLY A 1 95 ? -28.050 -9.746 -9.932 1.00 40.22 95 GLY A N 1
ATOM 757 C CA . GLY A 1 95 ? -29.142 -8.962 -9.364 1.00 40.22 95 GLY A CA 1
ATOM 758 C C . GLY A 1 95 ? -30.390 -9.260 -10.209 1.00 40.22 95 GLY A C 1
ATOM 759 O O . GLY A 1 95 ? -30.200 -9.620 -11.372 1.00 40.22 95 GLY A O 1
ATOM 760 N N . PRO A 1 96 ? -31.595 -9.214 -9.615 1.00 47.59 96 PRO A N 1
ATOM 761 C CA . PRO A 1 96 ? -32.832 -9.767 -10.180 1.00 47.59 96 PRO A CA 1
ATOM 762 C C . PRO A 1 96 ? -33.231 -9.177 -11.535 1.00 47.59 96 PRO A C 1
ATOM 764 O O . PRO A 1 96 ? -32.919 -7.990 -11.782 1.00 47.59 96 PRO A O 1
#

pLDDT: mean 86.94, std 11.74, range [40.22, 96.94]

Radius of gyration: 17.5 Å; chains: 1; bounding box: 52×45×34 Å

Secondary structure (DSSP, 8-state):
--HHHHHHHHHHHHHHHHHHHHHHHHH-GGG----STTHHHHHHHHHHHHHHHHHHS--TT--HHHHHHHHTT-HHHHHHHTT-SHHHHTTS----

Foldseek 3Di:
DDPVVVVVVVVVVCVVVVVVCLLCVLPVLVPDPQDDDCRNVVVVVVSVVLLVLDVVVDDPPDDSNRVSVVCVPPVVVVCLSVVNDPVVVVVPDDDD

Organism: NCBI:txid314278